Protein AF-A0A0W8CS05-F1 (afdb_monomer)

Solvent-accessible surface are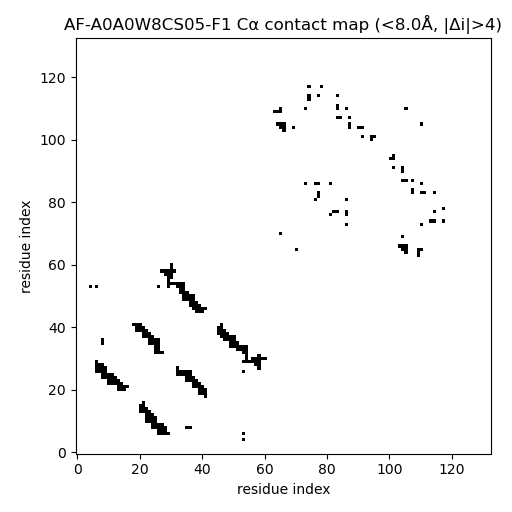a (backbone atoms only — not comparable to full-atom values): 8004 Å² total; per-residue (Å²): 132,85,78,77,77,81,62,50,68,42,84,73,55,68,54,72,55,101,77,35,48,34,39,35,22,37,40,63,48,23,42,91,30,72,20,31,43,33,42,34,43,45,98,94,43,80,46,81,44,72,77,48,68,72,45,91,46,66,36,81,71,74,80,78,69,62,44,77,89,50,38,66,60,50,49,54,39,45,74,72,65,42,48,47,66,52,45,52,54,53,51,48,65,74,32,66,92,33,66,80,53,56,77,55,56,65,52,60,65,49,42,49,54,48,47,54,51,51,56,47,50,78,75,40,77,86,78,76,81,70,80,84,135

Sequence (133 aa):
MDDRGGGLFRYRHNYTTSSQRISVYSCTSHANCPCLAKISHANGQYILQSTSVHSTEVATETRTGIDDVLQPEVDNLLEGGAGPEGCLVILRNRYADRPEMLDRLPSRGMLKSRKQFLTRQDRGTVFVLSQFV

Foldseek 3Di:
DDCPPPFDWAWDDWDDDPFWIKTKTDGQQAPPFPWIWIWIDGPNDTDIDIPDDGDPHGDPPDDPAADPVCVVVLLVCLVVVDQLVRSLVVQCVVCVVPVVSVVRGDDSVNSVVVSVVVVCVVVDDDPPPDDDD

Mean predicted aligned error: 13.84 Å

Organism: Phytophthora nicotianae (NCBI:txid4792)

pLDDT: mean 77.64, std 16.46, range [31.44, 94.81]

Secondary structure (DSSP, 8-state):
--------EEEEEEEE-SS-EEEEEEESSBTT---EEEEEEETTEEEEEE-SPPPSSBP-S---S--TTTHHHHHHHHHTT--HHHHHHHHHHHTTT-HHHHTTPPPHHHHHHHHHHHHHHHTS---------

Nearest PDB structures (foldseek):
  8rt1-assembly3_I  TM=3.285E-01  e=6.101E-01  Bluetongue virus 15
  3hbl-assembly1_C  TM=3.278E-01  e=6.101E-01  Staphylococcus aureus subsp. aureus Mu50
  3hb9-assembly1_D  TM=3.719E-01  e=1.407E+00  Staphylococcus aureus subsp. aureus Mu50
  5vyz-assembly1_C  TM=3.320E-01  e=1.586E+00  Lactococcus lactis
  3brh-assembly2_B  TM=1.602E-01  e=2.211E-01  Homo sapiens

Radius of gyration: 18.96 Å; Cα contacts (8 Å, |Δi|>4): 166; chains: 1; bounding box: 46×37×54 Å

Structure (mmCIF, N/CA/C/O backbone):
data_AF-A0A0W8CS05-F1
#
_entry.id   AF-A0A0W8CS05-F1
#
loop_
_atom_site.group_PDB
_atom_site.id
_atom_site.type_symbol
_atom_site.label_atom_id
_atom_site.label_alt_id
_atom_site.label_comp_id
_atom_site.label_asym_id
_atom_site.label_entity_id
_atom_site.label_seq_id
_atom_site.pdbx_PDB_ins_code
_atom_site.Cartn_x
_atom_site.Cartn_y
_atom_site.Cartn_z
_atom_site.occupancy
_atom_site.B_iso_or_equiv
_atom_site.auth_seq_id
_atom_site.auth_comp_id
_atom_site.auth_asym_id
_atom_site.auth_atom_id
_atom_site.pdbx_PDB_model_num
ATOM 1 N N . MET A 1 1 ? -14.437 13.193 -20.944 1.00 37.41 1 MET A N 1
ATOM 2 C CA . MET A 1 1 ? -13.880 11.995 -20.292 1.00 37.41 1 MET A CA 1
ATOM 3 C C . MET A 1 1 ? -13.812 12.331 -18.822 1.00 37.41 1 MET A C 1
ATOM 5 O O . MET A 1 1 ? -12.923 13.065 -18.418 1.00 37.41 1 MET A O 1
ATOM 9 N N . ASP A 1 2 ? -14.844 11.947 -18.082 1.00 31.44 2 ASP A N 1
ATOM 10 C CA . ASP A 1 2 ? -14.986 12.238 -16.660 1.00 31.44 2 ASP A CA 1
ATOM 11 C C . ASP A 1 2 ? -13.929 11.461 -15.877 1.00 31.44 2 ASP A C 1
ATOM 13 O O . ASP A 1 2 ? -14.106 10.285 -15.551 1.00 31.44 2 ASP A O 1
ATOM 17 N N . ASP A 1 3 ? -12.815 12.140 -15.617 1.00 40.78 3 ASP A N 1
ATOM 18 C CA . ASP A 1 3 ? -11.802 11.767 -14.642 1.00 40.78 3 ASP A CA 1
ATOM 19 C C . ASP A 1 3 ? -12.458 11.785 -13.253 1.00 40.78 3 ASP A C 1
ATOM 21 O O . ASP A 1 3 ? -12.407 12.753 -12.495 1.00 40.78 3 ASP A O 1
ATOM 25 N N . ARG A 1 4 ? -13.185 10.712 -12.926 1.00 46.78 4 ARG A N 1
ATOM 26 C CA . ARG A 1 4 ? -13.538 10.387 -11.543 1.00 46.78 4 ARG A CA 1
ATOM 27 C C . ARG A 1 4 ? -12.252 9.930 -10.867 1.00 46.78 4 ARG A C 1
ATOM 29 O O . ARG A 1 4 ? -12.060 8.734 -10.669 1.00 46.78 4 ARG A O 1
ATOM 36 N N . GLY A 1 5 ? -11.370 10.893 -10.597 1.00 48.59 5 GLY A N 1
ATOM 37 C CA . GLY A 1 5 ? -10.051 10.714 -10.011 1.00 48.59 5 GLY A CA 1
ATOM 38 C C . GLY A 1 5 ? -10.125 9.855 -8.756 1.00 48.59 5 GLY A C 1
ATOM 39 O O . GLY A 1 5 ? -10.457 10.328 -7.670 1.00 48.59 5 GLY A O 1
ATOM 40 N N . GLY A 1 6 ? -9.845 8.565 -8.923 1.00 57.72 6 GLY A N 1
ATOM 41 C CA . GLY A 1 6 ? -9.677 7.626 -7.830 1.00 57.72 6 GLY A CA 1
ATOM 42 C C . GLY A 1 6 ? -8.344 7.915 -7.160 1.00 57.72 6 GLY A C 1
ATOM 43 O O . GLY A 1 6 ? -7.306 7.446 -7.610 1.00 57.72 6 GLY A O 1
ATOM 44 N N . GLY A 1 7 ? -8.356 8.726 -6.105 1.00 63.69 7 GLY A N 1
ATOM 45 C CA . GLY A 1 7 ? -7.175 8.947 -5.282 1.00 63.69 7 GLY A CA 1
ATOM 46 C C . GLY A 1 7 ? -6.923 7.775 -4.334 1.00 63.69 7 GLY A C 1
ATOM 47 O O . GLY A 1 7 ? -7.848 7.247 -3.719 1.00 63.69 7 GLY A O 1
ATOM 48 N N . LEU A 1 8 ? -5.657 7.405 -4.148 1.00 73.31 8 LEU A N 1
ATOM 49 C CA . LEU A 1 8 ? -5.236 6.604 -3.004 1.00 73.31 8 LEU A CA 1
ATOM 50 C C . LEU A 1 8 ? -5.324 7.472 -1.747 1.00 73.31 8 LEU A C 1
ATOM 52 O O . LEU A 1 8 ? -4.924 8.642 -1.748 1.00 73.31 8 LEU A O 1
ATOM 56 N N . PHE A 1 9 ? -5.862 6.893 -0.679 1.00 78.12 9 PHE A N 1
ATOM 57 C CA . PHE A 1 9 ? -6.094 7.568 0.590 1.00 78.12 9 PHE A CA 1
ATOM 58 C C . PHE A 1 9 ? -5.280 6.906 1.699 1.00 78.12 9 PHE A C 1
ATOM 60 O O . PHE A 1 9 ? -5.323 5.691 1.883 1.00 78.12 9 PHE A O 1
ATOM 67 N N . ARG A 1 10 ? -4.566 7.721 2.477 1.00 81.31 10 ARG A N 1
ATOM 68 C CA . ARG A 1 10 ? -3.816 7.296 3.661 1.00 81.31 10 ARG A CA 1
ATOM 69 C C . ARG A 1 10 ? -4.551 7.717 4.921 1.00 81.31 10 ARG A C 1
ATOM 71 O O . ARG A 1 10 ? -5.006 8.854 5.025 1.00 81.31 10 ARG A O 1
ATOM 78 N N . TYR A 1 11 ? -4.633 6.814 5.891 1.00 81.06 11 TYR A N 1
ATOM 79 C CA . TYR A 1 11 ? -5.196 7.119 7.203 1.00 81.06 11 TYR A CA 1
ATOM 80 C C . TYR A 1 11 ? -4.439 8.277 7.872 1.00 81.06 11 TYR A C 1
ATOM 82 O O . TYR A 1 11 ? -3.208 8.272 7.914 1.00 81.06 11 TYR A O 1
ATOM 90 N N . ARG A 1 12 ? -5.179 9.256 8.405 1.00 83.44 12 ARG A N 1
ATOM 91 C CA . ARG A 1 12 ? -4.626 10.348 9.220 1.00 83.44 12 ARG A CA 1
ATOM 92 C C . ARG A 1 12 ? -4.905 10.136 10.697 1.00 83.44 12 ARG A C 1
ATOM 94 O O . ARG A 1 12 ? -3.984 9.994 11.490 1.00 83.44 12 ARG A O 1
ATOM 101 N N . HIS A 1 13 ? -6.177 10.174 11.063 1.00 79.69 13 HIS A N 1
ATOM 102 C CA . HIS A 1 13 ? -6.631 10.065 12.442 1.00 79.69 13 HIS A CA 1
ATOM 103 C C . HIS A 1 13 ? -8.106 9.675 12.466 1.00 79.69 13 HIS A C 1
ATOM 105 O O . HIS A 1 13 ? -8.807 9.770 11.458 1.00 79.69 13 HIS A O 1
ATOM 111 N N . ASN A 1 14 ? -8.592 9.278 13.634 1.00 87.31 14 ASN A N 1
ATOM 112 C CA . ASN A 1 14 ? -10.013 9.127 13.890 1.00 87.31 14 ASN A CA 1
ATOM 113 C C . ASN A 1 14 ? -10.405 9.956 15.113 1.00 87.31 14 ASN A C 1
ATOM 115 O O . ASN A 1 14 ? -9.574 10.208 15.984 1.00 87.31 14 ASN A O 1
ATOM 119 N N . TYR A 1 15 ? -11.655 10.394 15.154 1.00 81.19 15 TYR A N 1
ATOM 120 C CA . TYR A 1 15 ? -12.235 11.073 16.302 1.00 81.19 15 TYR A CA 1
ATOM 121 C C . TYR A 1 15 ? -13.678 10.619 16.492 1.00 81.19 15 TYR A C 1
ATOM 123 O O . TYR A 1 15 ? -14.336 10.151 15.559 1.00 81.19 15 TYR A O 1
ATOM 131 N N . THR A 1 16 ? -14.168 10.756 17.718 1.00 82.25 16 THR A N 1
ATOM 132 C CA . THR A 1 16 ? -15.521 10.352 18.093 1.00 82.25 16 THR A CA 1
ATOM 133 C C . THR A 1 16 ? -16.327 11.599 18.409 1.00 82.25 16 THR A C 1
ATOM 135 O O . THR A 1 16 ? -15.900 12.441 19.195 1.00 82.25 16 THR A O 1
ATOM 138 N N . THR A 1 17 ? -17.485 11.734 17.779 1.00 76.62 17 THR A N 1
ATOM 139 C CA . THR A 1 17 ? -18.510 12.698 18.179 1.00 76.62 17 THR A CA 1
ATOM 140 C C . THR A 1 17 ? -19.529 11.996 19.070 1.00 76.62 17 THR A C 1
ATOM 142 O O . THR A 1 17 ? -19.542 10.770 19.162 1.00 76.62 17 THR A O 1
ATOM 145 N N . SER A 1 18 ? -20.424 12.754 19.704 1.00 74.69 18 SER A N 1
ATOM 146 C CA . SER A 1 18 ? -21.462 12.221 20.600 1.00 74.69 18 SER A CA 1
ATOM 147 C C . SER A 1 18 ? -22.333 11.117 19.980 1.00 74.69 18 SER A C 1
ATOM 149 O O . SER A 1 18 ? -22.993 10.390 20.711 1.00 74.69 18 SER A O 1
ATOM 151 N N . SER A 1 19 ? -22.351 10.994 18.648 1.00 72.12 19 SER A N 1
ATOM 152 C CA . SER A 1 19 ? -23.181 10.039 17.912 1.00 72.12 19 SER A CA 1
ATOM 153 C C . SER A 1 19 ? -22.415 9.092 16.985 1.00 72.12 19 SER A C 1
ATOM 155 O O . SER A 1 19 ? -23.005 8.108 16.543 1.00 72.12 19 SER A O 1
ATOM 157 N N . GLN A 1 20 ? -21.146 9.359 16.641 1.00 82.38 20 GLN A N 1
ATOM 158 C CA . GLN A 1 20 ? -20.464 8.629 15.561 1.00 82.38 20 GLN A CA 1
ATOM 159 C C . GLN A 1 20 ? -18.951 8.554 15.768 1.00 82.38 20 GLN A C 1
ATOM 161 O O . GLN A 1 20 ? -18.316 9.518 16.196 1.00 82.38 20 GLN A O 1
ATOM 166 N N . ARG A 1 21 ? -18.346 7.435 15.359 1.00 82.81 21 ARG A N 1
ATOM 167 C CA . ARG A 1 21 ? -16.891 7.336 15.174 1.00 82.81 21 ARG A CA 1
ATOM 168 C C . ARG A 1 21 ? -16.550 7.693 13.732 1.00 82.81 21 ARG A C 1
ATOM 170 O O . ARG A 1 21 ? -17.145 7.136 12.812 1.00 82.81 21 ARG A O 1
ATOM 177 N N . ILE A 1 22 ? -15.592 8.597 13.541 1.00 86.06 22 ILE A N 1
ATOM 178 C CA . ILE A 1 22 ? -15.202 9.124 12.231 1.00 86.06 22 ILE A CA 1
ATOM 179 C C . ILE A 1 22 ? -13.717 8.861 12.000 1.00 86.06 22 ILE A C 1
ATOM 181 O O . ILE A 1 22 ? -12.877 9.341 12.754 1.00 86.06 22 ILE A O 1
ATOM 185 N N . SER A 1 23 ? -13.391 8.135 10.933 1.00 87.44 23 SER A N 1
ATOM 186 C CA . SER A 1 23 ? -12.023 7.930 10.450 1.00 87.44 23 SER A CA 1
ATOM 187 C C . SER A 1 23 ? -11.748 8.854 9.267 1.00 87.44 23 SER A C 1
ATOM 189 O O . SER A 1 23 ? -12.513 8.873 8.303 1.00 87.44 23 SER A O 1
ATOM 191 N N . VAL A 1 24 ? -10.654 9.612 9.328 1.00 85.69 24 VAL A N 1
ATOM 192 C CA . VAL A 1 24 ? -10.248 10.579 8.301 1.00 85.69 24 VAL A CA 1
ATOM 193 C C . VAL A 1 24 ? -9.029 10.061 7.549 1.00 85.69 24 VAL A C 1
ATOM 195 O O . VAL A 1 24 ? -8.037 9.640 8.150 1.00 85.69 24 VAL A O 1
ATOM 198 N N . TYR A 1 25 ? -9.084 10.162 6.227 1.00 85.50 25 TYR A N 1
ATOM 199 C CA . TYR A 1 25 ? -8.031 9.764 5.310 1.00 85.50 25 TYR A CA 1
ATOM 200 C C . TYR A 1 25 ? -7.690 10.925 4.374 1.00 85.50 25 TYR A C 1
ATOM 202 O O . TYR A 1 25 ? -8.584 11.613 3.881 1.00 85.50 25 TYR A O 1
ATOM 210 N N . SER A 1 26 ? -6.404 11.151 4.114 1.00 83.19 26 SER A N 1
ATOM 211 C CA . SER A 1 26 ? -5.929 12.169 3.171 1.00 83.19 26 SER A CA 1
ATOM 212 C C . SER A 1 26 ? -5.466 11.546 1.866 1.00 83.19 26 SER A C 1
ATOM 214 O O . SER A 1 26 ? -4.837 10.488 1.883 1.00 83.19 26 SER A O 1
ATOM 216 N N . CYS A 1 27 ? -5.742 12.216 0.750 1.00 81.25 27 CYS A N 1
ATOM 217 C CA . CYS A 1 27 ? -5.236 11.798 -0.550 1.00 81.25 27 CYS A CA 1
ATOM 218 C C . CYS A 1 27 ? -3.698 11.813 -0.578 1.00 81.25 27 CYS A C 1
ATOM 220 O O . CYS A 1 27 ? -3.076 12.756 -0.093 1.00 81.25 27 CYS A O 1
ATOM 222 N N . THR A 1 28 ? -3.101 10.774 -1.159 1.00 73.88 28 THR A N 1
ATOM 223 C CA . THR A 1 28 ? -1.651 10.664 -1.395 1.00 73.88 28 THR A CA 1
ATOM 224 C C . THR A 1 28 ? -1.285 10.623 -2.874 1.00 73.88 28 THR A C 1
ATOM 226 O O . THR A 1 28 ? -0.108 10.667 -3.203 1.00 73.88 28 THR A O 1
ATOM 229 N N . SER A 1 29 ? -2.270 10.518 -3.769 1.00 71.25 29 SER A N 1
ATOM 230 C CA . SER A 1 29 ? -2.035 10.500 -5.220 1.00 71.25 29 SER A CA 1
ATOM 231 C C . SER A 1 29 ? -1.721 11.877 -5.799 1.00 71.25 29 SER A C 1
ATOM 233 O O . SER A 1 29 ? -1.071 11.963 -6.834 1.00 71.25 29 SER A O 1
ATOM 235 N N . HIS A 1 30 ? -2.166 12.952 -5.147 1.00 79.00 30 HIS A N 1
ATOM 236 C CA . HIS A 1 30 ? -2.046 14.311 -5.668 1.00 79.00 30 HIS A CA 1
ATOM 237 C C . HIS A 1 30 ? -1.229 15.197 -4.719 1.00 79.00 30 HIS A C 1
ATOM 239 O O . HIS A 1 30 ? -1.375 15.113 -3.495 1.00 79.00 30 HIS A O 1
ATOM 245 N N . ALA A 1 31 ? -0.367 16.043 -5.279 1.00 69.31 31 ALA A N 1
ATOM 246 C CA . ALA A 1 31 ? 0.471 16.978 -4.543 1.00 69.31 31 ALA A CA 1
ATOM 247 C C . ALA A 1 31 ? -0.406 18.051 -3.885 1.00 69.31 31 ALA A C 1
ATOM 249 O O . ALA A 1 31 ? -1.344 18.564 -4.500 1.00 69.31 31 ALA A O 1
ATOM 250 N N . ASN A 1 32 ? -0.125 18.357 -2.611 1.00 72.75 32 ASN A N 1
ATOM 251 C CA . ASN A 1 32 ? -0.874 19.332 -1.808 1.00 72.75 32 ASN A CA 1
ATOM 252 C C . ASN A 1 32 ? -2.402 19.173 -1.913 1.00 72.75 32 ASN A C 1
ATOM 254 O O . ASN A 1 32 ? -3.152 20.149 -1.936 1.00 72.75 32 ASN A O 1
ATOM 258 N N . CYS A 1 33 ? -2.876 17.927 -2.001 1.00 77.12 33 CYS A N 1
ATOM 259 C CA . CYS A 1 33 ? -4.276 17.661 -2.276 1.00 77.12 33 CYS A CA 1
ATOM 260 C C . CYS A 1 33 ? -5.167 18.023 -1.082 1.00 77.12 33 CYS A C 1
ATOM 262 O O . CYS A 1 33 ? -4.995 17.450 -0.002 1.00 77.12 33 CYS A O 1
ATOM 264 N N . PRO A 1 34 ? -6.183 18.887 -1.266 1.00 79.31 34 PRO A N 1
ATOM 265 C CA . PRO A 1 34 ? -7.113 19.208 -0.193 1.00 79.31 34 PRO A CA 1
ATOM 266 C C . PRO A 1 34 ? -8.128 18.083 0.056 1.00 79.31 34 PRO A C 1
ATOM 268 O O . PRO A 1 34 ? -8.876 18.169 1.029 1.00 79.31 34 PRO A O 1
ATOM 271 N N . CYS A 1 35 ? -8.187 17.056 -0.806 1.00 81.31 35 CYS A N 1
ATOM 272 C CA . CYS A 1 35 ? -9.173 15.980 -0.737 1.00 81.31 35 CYS A CA 1
ATOM 273 C C . CYS A 1 35 ? -8.980 15.088 0.494 1.00 81.31 35 CYS A C 1
ATOM 275 O O . CYS A 1 35 ? -7.957 14.411 0.658 1.00 81.31 35 CYS A O 1
ATOM 277 N N . LEU A 1 36 ? -10.016 15.056 1.334 1.00 83.06 36 LEU A N 1
ATOM 278 C CA . LEU A 1 36 ? -10.125 14.170 2.487 1.00 83.06 36 LEU A CA 1
ATOM 279 C C . LEU A 1 36 ? -11.324 13.241 2.320 1.00 83.06 36 LEU A C 1
ATOM 281 O O . LEU A 1 36 ? -12.442 13.718 2.097 1.00 83.06 36 LEU A O 1
ATOM 285 N N . ALA A 1 37 ? -11.100 11.945 2.510 1.00 85.44 37 ALA A N 1
ATOM 286 C CA . ALA A 1 37 ? -12.158 10.959 2.662 1.00 85.44 37 ALA A CA 1
ATOM 287 C C . ALA A 1 37 ? -12.444 10.748 4.151 1.00 85.44 37 ALA A C 1
ATOM 289 O O . ALA A 1 37 ? -11.531 10.577 4.961 1.00 85.44 37 ALA A O 1
ATOM 290 N N . LYS A 1 38 ? -13.718 10.764 4.523 1.00 87.44 38 LYS A N 1
ATOM 291 C CA . LYS A 1 38 ? -14.193 10.510 5.880 1.00 87.44 38 LYS A CA 1
ATOM 292 C C . LYS A 1 38 ? -15.103 9.298 5.850 1.00 87.44 38 LYS A C 1
ATOM 294 O O . LYS A 1 38 ? -16.039 9.259 5.061 1.00 87.44 38 LYS A O 1
ATOM 299 N N . ILE A 1 39 ? -14.825 8.328 6.708 1.00 88.19 39 ILE A N 1
ATOM 300 C CA . ILE A 1 39 ? -15.695 7.179 6.938 1.00 88.19 39 ILE A CA 1
ATOM 301 C C . ILE A 1 39 ? -16.298 7.362 8.322 1.00 88.19 39 ILE A C 1
ATOM 303 O O . ILE A 1 39 ? -15.569 7.303 9.314 1.00 88.19 39 ILE A O 1
ATOM 307 N N . SER A 1 40 ? -17.604 7.607 8.399 1.00 87.25 40 SER A N 1
ATOM 308 C CA . SER A 1 40 ? -18.328 7.611 9.668 1.00 87.25 40 SER A CA 1
ATOM 309 C C . SER A 1 40 ? -19.089 6.305 9.856 1.00 87.25 40 SER A C 1
ATOM 311 O O . SER A 1 40 ? -19.584 5.711 8.899 1.00 87.25 40 SER A O 1
ATOM 313 N N . HIS A 1 41 ? -19.155 5.847 11.103 1.00 83.88 41 HIS A N 1
ATOM 314 C CA . HIS A 1 41 ? -19.982 4.717 11.499 1.00 83.88 41 HIS A CA 1
ATOM 315 C C . HIS A 1 41 ? -21.078 5.203 12.444 1.00 83.88 41 HIS A C 1
ATOM 317 O O . HIS A 1 41 ? -20.785 5.685 13.544 1.00 83.88 41 HIS A O 1
ATOM 323 N N . ALA A 1 42 ? -22.328 5.082 12.002 1.00 78.75 42 ALA A N 1
ATOM 324 C CA . ALA A 1 42 ? -23.514 5.465 12.756 1.00 78.75 42 ALA A CA 1
ATOM 325 C C . ALA A 1 42 ? -24.653 4.491 12.444 1.00 78.75 42 ALA A C 1
ATOM 327 O O . ALA A 1 42 ? -24.846 4.115 11.291 1.00 78.75 42 ALA A O 1
ATOM 328 N N . ASN A 1 43 ? -25.408 4.078 13.465 1.00 78.06 43 ASN A N 1
ATOM 329 C CA . ASN A 1 43 ? -26.588 3.213 13.318 1.00 78.06 43 ASN A CA 1
ATOM 330 C C . ASN A 1 43 ? -26.333 1.909 12.526 1.00 78.06 43 ASN A C 1
ATOM 332 O O . ASN A 1 43 ? -27.195 1.452 11.781 1.00 78.06 43 ASN A O 1
ATOM 336 N N . GLY A 1 44 ? -25.137 1.320 12.661 1.00 78.88 44 GLY A N 1
ATOM 337 C CA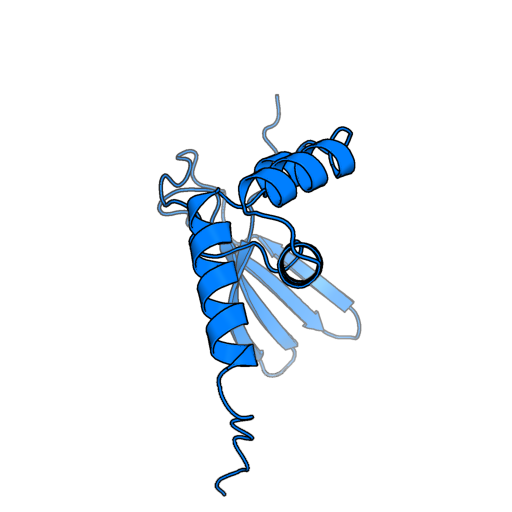 . GLY A 1 44 ? -24.751 0.092 11.952 1.00 78.88 44 GLY A CA 1
ATOM 338 C C . GLY A 1 44 ? -24.442 0.278 10.461 1.00 78.88 44 GLY A C 1
ATOM 339 O O . GLY A 1 44 ? -24.299 -0.708 9.744 1.00 78.88 44 GLY A O 1
ATOM 340 N N . GLN A 1 45 ? -24.344 1.521 9.983 1.00 81.25 45 GLN A N 1
ATOM 341 C CA . GLN A 1 45 ? -24.010 1.849 8.601 1.00 81.25 45 GLN A CA 1
ATOM 342 C C . GLN A 1 45 ? -22.681 2.603 8.520 1.00 81.25 45 GLN A C 1
ATOM 344 O O . GLN A 1 45 ? -22.350 3.418 9.387 1.00 81.25 45 GLN A O 1
ATOM 349 N N . TYR A 1 46 ? -21.931 2.337 7.448 1.00 84.19 46 TYR A N 1
ATOM 350 C CA . TYR A 1 46 ? -20.729 3.082 7.088 1.00 84.19 46 TYR A CA 1
ATOM 351 C C . TYR A 1 46 ? -21.069 4.108 6.010 1.00 84.19 46 TYR A C 1
ATOM 353 O O . TYR A 1 46 ? -21.550 3.746 4.938 1.00 84.19 46 TYR A O 1
ATOM 361 N N . ILE A 1 47 ? -20.800 5.382 6.286 1.00 84.31 47 ILE A N 1
ATOM 362 C CA . ILE A 1 47 ? -21.018 6.481 5.345 1.00 84.31 47 ILE A CA 1
ATOM 363 C C . ILE A 1 47 ? -19.654 7.011 4.910 1.00 84.31 47 ILE A C 1
ATOM 365 O O . ILE A 1 47 ? -18.843 7.415 5.744 1.00 84.31 47 ILE A O 1
ATOM 369 N N . LEU A 1 48 ? -19.405 7.015 3.598 1.00 83.88 48 LEU A N 1
ATOM 370 C CA . LEU A 1 48 ? -18.211 7.602 2.992 1.00 83.88 48 LEU A CA 1
ATOM 371 C C . LEU A 1 48 ? -18.524 9.020 2.499 1.00 83.88 48 LEU A C 1
ATOM 373 O O . LEU A 1 48 ? -19.450 9.217 1.716 1.00 83.88 48 LEU A O 1
ATOM 377 N N . GLN A 1 49 ? -17.730 10.000 2.925 1.00 83.88 49 GLN A N 1
ATOM 378 C CA . GLN A 1 49 ? -17.847 11.397 2.508 1.00 83.88 49 GLN A CA 1
ATOM 379 C C . GLN A 1 49 ? -16.502 11.923 1.999 1.00 83.88 49 GLN A C 1
ATOM 381 O O . GLN A 1 49 ? -15.504 11.882 2.717 1.00 83.88 49 GLN A O 1
ATOM 386 N N . SER A 1 50 ? -16.474 12.461 0.781 1.00 79.12 50 SER A N 1
ATOM 387 C CA . SER A 1 50 ? -15.338 13.223 0.250 1.00 79.12 50 SER A CA 1
ATOM 388 C C . SER A 1 50 ? -15.546 14.711 0.524 1.00 79.12 50 SER A C 1
ATOM 390 O O . SER A 1 50 ? -16.580 15.271 0.168 1.00 79.12 50 SER A O 1
ATOM 392 N N . THR A 1 51 ? -14.573 15.361 1.158 1.00 77.50 51 THR A N 1
ATOM 393 C CA . THR A 1 51 ? -14.736 16.735 1.675 1.00 77.50 51 THR A CA 1
ATOM 394 C C . THR A 1 51 ? -14.435 17.816 0.625 1.00 77.50 51 THR A C 1
ATOM 396 O O . THR A 1 51 ? -14.771 18.978 0.826 1.00 77.50 51 THR A O 1
ATOM 399 N N . SER A 1 52 ? -13.782 17.457 -0.482 1.00 74.75 52 SER A N 1
ATOM 400 C CA . SER A 1 52 ? -13.232 18.400 -1.466 1.00 74.75 52 SER A CA 1
ATOM 401 C C . SER A 1 52 ? -12.810 17.668 -2.743 1.00 74.75 52 S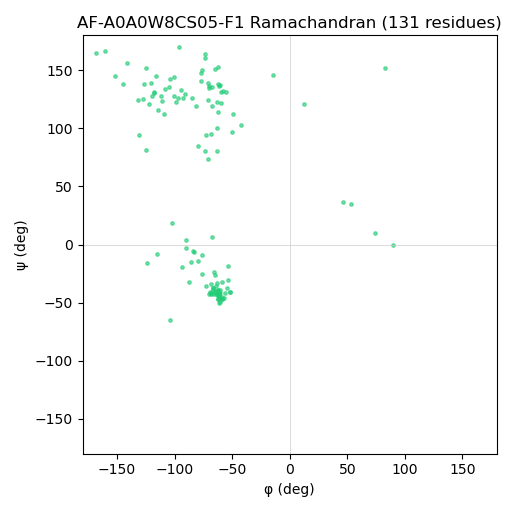ER A C 1
ATOM 403 O O . SER A 1 52 ? -12.680 16.442 -2.754 1.00 74.75 52 SER A O 1
ATOM 405 N N . VAL A 1 53 ? -12.599 18.427 -3.820 1.00 77.62 53 VAL A N 1
ATOM 406 C CA . VAL A 1 53 ? -12.114 17.913 -5.109 1.00 77.62 53 VAL A CA 1
ATOM 407 C C . VAL A 1 53 ? -10.608 17.640 -5.028 1.00 77.62 53 VAL A C 1
ATOM 409 O O . VAL A 1 53 ? -9.884 18.307 -4.283 1.00 77.62 53 VAL A O 1
ATOM 412 N N . HIS A 1 54 ? -10.135 16.631 -5.761 1.00 76.31 54 HIS A N 1
ATOM 413 C CA . HIS A 1 54 ? -8.707 16.353 -5.885 1.00 76.31 54 HIS A CA 1
ATOM 414 C C . HIS A 1 54 ? -7.954 17.516 -6.553 1.00 76.31 54 HIS A C 1
ATOM 416 O O . HIS A 1 54 ? -8.527 18.283 -7.323 1.00 76.31 54 HIS A O 1
ATOM 422 N N . SER A 1 55 ? -6.662 17.644 -6.237 1.00 70.81 55 SER A N 1
ATOM 423 C CA . SER A 1 55 ? -5.773 18.526 -7.001 1.00 70.81 55 SER A CA 1
ATOM 424 C C . SER A 1 55 ? -5.438 17.825 -8.315 1.00 70.81 55 SER A C 1
ATOM 426 O O . SER A 1 55 ? -5.394 16.600 -8.346 1.00 70.81 55 SER A O 1
ATOM 428 N N . THR A 1 56 ? -5.196 18.575 -9.385 1.00 70.62 56 THR A N 1
ATOM 429 C CA . THR A 1 56 ? -4.795 18.008 -10.684 1.00 70.62 56 THR A CA 1
ATOM 430 C C . THR A 1 56 ? -3.309 17.653 -10.736 1.00 70.62 56 THR A C 1
ATOM 432 O O . THR A 1 56 ? -2.870 16.958 -11.646 1.00 70.62 56 THR A O 1
ATOM 435 N N . GLU A 1 57 ? -2.517 18.137 -9.778 1.00 70.69 57 GLU A N 1
ATOM 436 C CA . GLU A 1 57 ? -1.087 17.851 -9.703 1.00 70.69 57 GLU A CA 1
ATOM 437 C C . GLU A 1 57 ? -0.856 16.492 -9.048 1.00 70.69 57 GLU A C 1
ATOM 439 O O . GLU A 1 57 ? -1.222 16.282 -7.894 1.00 70.69 57 GLU A O 1
ATOM 444 N N . VAL A 1 58 ? -0.229 15.562 -9.766 1.00 68.06 58 VAL A N 1
ATOM 445 C CA . VAL A 1 58 ? 0.160 14.256 -9.220 1.00 68.06 58 VAL A CA 1
ATOM 446 C C . VAL A 1 58 ? 1.298 14.448 -8.218 1.00 68.06 58 VAL A C 1
ATOM 448 O O . VAL A 1 58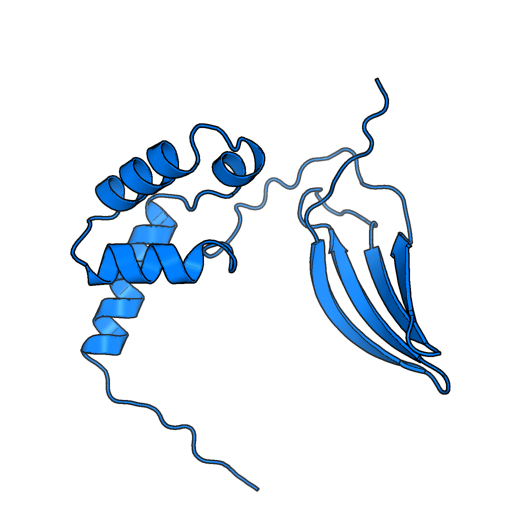 ? 2.248 15.187 -8.478 1.00 68.06 58 VAL A O 1
ATOM 451 N N . ALA A 1 59 ? 1.207 13.793 -7.059 1.00 65.06 59 ALA A N 1
ATOM 452 C CA . ALA A 1 59 ? 2.270 13.842 -6.065 1.00 65.06 59 ALA A CA 1
ATOM 453 C C . ALA A 1 59 ? 3.549 13.219 -6.646 1.00 65.06 59 ALA A C 1
ATOM 455 O O . ALA A 1 59 ? 3.559 12.058 -7.049 1.00 65.06 59 ALA A O 1
ATOM 456 N N . THR A 1 60 ? 4.638 13.986 -6.669 1.00 56.91 60 THR A N 1
ATOM 457 C CA . THR A 1 60 ? 5.975 13.508 -7.061 1.00 56.91 60 THR A CA 1
ATOM 458 C C . THR A 1 60 ? 6.715 12.820 -5.915 1.00 56.91 60 THR A C 1
ATOM 460 O O . THR A 1 60 ? 7.795 12.263 -6.123 1.00 56.91 60 THR A O 1
ATOM 463 N N . GLU A 1 61 ? 6.154 12.841 -4.702 1.00 56.31 61 GLU A N 1
ATOM 464 C CA . GLU A 1 61 ? 6.719 12.127 -3.564 1.00 56.31 61 GLU A CA 1
ATOM 465 C C . GLU A 1 61 ? 6.721 10.625 -3.855 1.00 56.31 61 GLU A C 1
ATOM 467 O O . GLU A 1 61 ? 5.683 9.975 -3.988 1.00 56.31 61 GLU A O 1
ATOM 472 N N . THR A 1 62 ? 7.924 10.060 -3.964 1.00 55.19 62 THR A N 1
ATOM 473 C CA . THR A 1 62 ? 8.097 8.618 -4.112 1.00 55.19 62 THR A CA 1
ATOM 474 C C . THR A 1 62 ? 7.491 7.936 -2.894 1.00 55.19 62 THR A C 1
ATOM 476 O O . THR A 1 62 ? 7.870 8.217 -1.756 1.00 55.19 62 THR A O 1
ATOM 479 N N . ARG A 1 63 ? 6.523 7.042 -3.127 1.00 61.94 63 ARG A N 1
ATOM 480 C CA . ARG A 1 63 ? 5.904 6.233 -2.073 1.00 61.94 63 ARG A CA 1
ATOM 481 C C . ARG A 1 63 ? 7.006 5.585 -1.234 1.00 61.94 63 ARG A C 1
ATOM 483 O O . ARG A 1 63 ? 7.764 4.747 -1.722 1.00 61.94 63 ARG A O 1
ATOM 490 N N . THR A 1 64 ? 7.119 6.003 0.023 1.00 67.00 64 THR A N 1
ATOM 491 C CA . THR A 1 64 ? 8.076 5.423 0.962 1.00 67.00 64 THR A CA 1
ATOM 492 C C . THR A 1 64 ? 7.455 4.181 1.593 1.00 67.00 64 THR A C 1
ATOM 494 O O . THR A 1 64 ? 6.358 4.235 2.141 1.00 67.00 64 THR A O 1
ATOM 497 N N . GLY A 1 65 ? 8.160 3.051 1.514 1.00 76.69 65 GLY A N 1
ATOM 498 C CA . GLY A 1 65 ? 7.687 1.781 2.075 1.00 76.69 65 GLY A CA 1
ATOM 499 C C . GLY A 1 65 ? 6.725 1.003 1.170 1.00 76.69 65 GLY A C 1
ATOM 500 O O . GLY A 1 65 ? 6.060 1.552 0.294 1.00 76.69 65 GLY A O 1
ATOM 501 N N . ILE A 1 66 ? 6.740 -0.317 1.332 1.00 85.94 66 ILE A N 1
ATOM 502 C CA . ILE A 1 66 ? 5.954 -1.252 0.521 1.00 85.94 66 ILE A CA 1
ATOM 503 C C . ILE A 1 66 ? 4.481 -1.095 0.894 1.00 85.94 66 ILE A C 1
ATOM 505 O O . ILE A 1 66 ? 4.170 -0.920 2.065 1.00 85.94 66 ILE A O 1
ATOM 509 N N . ASP A 1 67 ? 3.590 -1.121 -0.099 1.00 83.88 67 ASP A N 1
ATOM 510 C CA . ASP A 1 67 ? 2.146 -1.073 0.142 1.00 83.88 67 ASP A CA 1
ATOM 511 C C . ASP A 1 67 ? 1.720 -2.200 1.093 1.00 83.88 67 ASP A C 1
ATOM 513 O O . ASP A 1 67 ? 2.070 -3.355 0.845 1.00 83.88 67 ASP A O 1
ATOM 517 N N . ASP A 1 68 ? 0.943 -1.886 2.132 1.00 81.00 68 ASP A N 1
ATOM 518 C CA . ASP A 1 68 ? 0.479 -2.856 3.134 1.00 81.00 68 ASP A CA 1
ATOM 519 C C . ASP A 1 68 ? -0.228 -4.065 2.499 1.00 81.00 68 ASP A C 1
ATOM 521 O O . ASP A 1 68 ? -0.131 -5.177 3.013 1.00 81.00 68 ASP A O 1
ATOM 525 N N . VAL A 1 69 ? -0.897 -3.878 1.353 1.00 85.06 69 VAL A N 1
ATOM 526 C CA . VAL A 1 69 ? -1.553 -4.974 0.618 1.00 85.06 69 VAL A CA 1
ATOM 527 C C . VAL A 1 69 ? -0.537 -5.951 0.019 1.00 85.06 69 VAL A C 1
ATOM 529 O O . VAL A 1 69 ? -0.802 -7.147 -0.054 1.00 85.06 69 VAL A O 1
ATOM 532 N N . LEU A 1 70 ? 0.627 -5.455 -0.403 1.00 88.69 70 LEU A N 1
ATOM 533 C CA . LEU A 1 70 ? 1.692 -6.252 -1.018 1.00 88.69 70 LEU A CA 1
ATOM 534 C C . LEU A 1 70 ? 2.730 -6.738 -0.003 1.00 88.69 70 LEU A C 1
ATOM 536 O O . LEU A 1 70 ? 3.476 -7.671 -0.293 1.00 88.69 70 LEU A O 1
ATOM 540 N N . GLN A 1 71 ? 2.806 -6.115 1.173 1.00 90.12 71 GLN A N 1
ATOM 541 C CA . GLN A 1 71 ? 3.855 -6.386 2.151 1.00 90.12 71 GLN A CA 1
ATOM 542 C C . GLN A 1 71 ? 3.910 -7.858 2.607 1.00 90.12 71 GLN A C 1
ATOM 544 O O . GLN A 1 71 ? 5.005 -8.416 2.548 1.00 90.12 71 GLN A O 1
ATOM 549 N N . PRO A 1 72 ? 2.799 -8.534 2.974 1.00 90.69 72 PRO A N 1
ATOM 550 C CA . PRO A 1 72 ? 2.850 -9.940 3.393 1.00 90.69 72 PRO A CA 1
ATOM 551 C C . PRO A 1 72 ? 3.392 -10.864 2.299 1.00 90.69 72 PRO A C 1
ATOM 553 O O . PRO A 1 72 ? 4.156 -11.789 2.552 1.00 90.69 72 PRO A O 1
ATOM 556 N N . GLU A 1 73 ? 3.005 -10.603 1.055 1.00 93.50 73 GLU A N 1
ATOM 557 C CA . GLU A 1 73 ? 3.457 -11.378 -0.091 1.00 93.50 73 GLU A CA 1
ATOM 558 C C . GLU A 1 73 ? 4.938 -11.138 -0.390 1.00 93.50 73 GLU A C 1
ATOM 560 O O . GLU A 1 73 ? 5.679 -12.086 -0.645 1.00 93.50 73 GLU A O 1
ATOM 565 N N . VAL A 1 74 ? 5.378 -9.881 -0.331 1.00 93.88 74 VAL A N 1
ATOM 566 C CA . VAL A 1 74 ? 6.790 -9.525 -0.471 1.00 93.88 74 VAL A CA 1
ATOM 567 C C . VAL A 1 74 ? 7.636 -10.204 0.601 1.00 93.88 74 VAL A C 1
ATOM 569 O O . VAL A 1 74 ? 8.692 -10.740 0.272 1.00 93.88 74 VAL A O 1
ATOM 572 N N . ASP A 1 75 ? 7.185 -10.191 1.854 1.00 93.75 75 ASP A N 1
ATOM 573 C CA . ASP A 1 75 ? 7.904 -10.817 2.962 1.00 93.75 75 ASP A CA 1
ATOM 574 C C . ASP A 1 75 ? 8.065 -12.319 2.711 1.00 93.75 75 ASP A C 1
ATOM 576 O O . ASP A 1 75 ? 9.195 -12.803 2.684 1.00 93.75 75 ASP A O 1
ATOM 580 N N . ASN A 1 76 ? 6.979 -13.014 2.356 1.00 93.62 76 ASN A N 1
ATOM 581 C CA . ASN A 1 76 ? 7.016 -14.438 2.008 1.00 93.62 76 ASN A CA 1
ATOM 582 C C . ASN A 1 76 ? 7.993 -14.746 0.859 1.00 93.62 76 ASN A C 1
ATOM 584 O O . ASN A 1 76 ? 8.717 -15.740 0.898 1.00 93.62 76 ASN A O 1
ATOM 588 N N . LEU A 1 77 ? 8.025 -13.909 -0.186 1.00 94.31 77 LEU A N 1
ATOM 589 C CA . LEU A 1 77 ? 8.947 -14.096 -1.311 1.00 94.31 77 LEU A CA 1
ATOM 590 C C . LEU A 1 77 ? 10.409 -13.896 -0.883 1.00 94.31 77 LEU A C 1
ATOM 592 O O . LEU A 1 77 ? 11.281 -14.669 -1.284 1.00 94.31 77 LEU A O 1
ATOM 596 N N . LEU A 1 78 ? 10.685 -12.873 -0.072 1.00 93.31 78 LEU A N 1
ATOM 597 C CA . LEU A 1 78 ? 12.031 -12.565 0.410 1.00 93.31 78 LEU A CA 1
ATOM 598 C C . LEU A 1 78 ? 12.547 -13.612 1.407 1.00 93.31 78 LEU A C 1
ATOM 600 O O . LEU A 1 78 ? 13.718 -13.991 1.317 1.00 93.31 78 LEU A O 1
ATOM 604 N N . GLU A 1 79 ? 11.692 -14.090 2.312 1.00 91.69 79 GLU A N 1
ATOM 605 C CA . GLU A 1 79 ? 11.977 -15.187 3.249 1.00 91.69 79 GLU A CA 1
ATOM 606 C C . GLU A 1 79 ? 12.169 -16.516 2.512 1.00 91.69 79 GLU A C 1
ATOM 608 O O . GLU A 1 79 ? 13.096 -17.262 2.818 1.00 91.69 79 GLU A O 1
ATOM 613 N N . GLY A 1 80 ? 11.393 -16.756 1.450 1.00 88.50 80 GLY A N 1
ATOM 614 C CA . GLY A 1 80 ? 11.558 -17.886 0.529 1.00 88.50 80 GLY A CA 1
ATOM 615 C C . GLY A 1 80 ? 12.836 -17.843 -0.323 1.00 88.50 80 GLY A C 1
ATOM 616 O O . GLY A 1 80 ? 13.010 -18.663 -1.223 1.00 88.50 80 GLY A O 1
ATOM 617 N N . GLY A 1 81 ? 13.736 -16.887 -0.073 1.00 87.69 81 GLY A N 1
ATOM 618 C CA . GLY A 1 81 ? 15.046 -16.791 -0.711 1.00 87.69 81 GLY A CA 1
ATOM 619 C C . GLY A 1 81 ? 15.070 -15.975 -2.002 1.00 87.69 81 GLY A C 1
ATOM 620 O O . GLY A 1 81 ? 16.150 -15.779 -2.571 1.00 87.69 81 GLY A O 1
ATOM 621 N N . ALA A 1 82 ? 13.937 -15.428 -2.458 1.00 90.56 82 ALA A N 1
ATOM 622 C CA . ALA A 1 82 ? 13.932 -14.600 -3.655 1.00 90.56 82 ALA A CA 1
ATOM 623 C C . ALA A 1 82 ? 14.803 -13.341 -3.458 1.00 90.56 82 ALA A C 1
ATOM 625 O O . ALA A 1 82 ? 14.838 -12.678 -2.412 1.00 90.56 82 ALA A O 1
ATOM 626 N N . GLY A 1 83 ? 15.572 -13.001 -4.492 1.00 90.06 83 GLY A N 1
ATOM 627 C CA . GLY A 1 83 ? 16.246 -11.708 -4.570 1.00 90.06 83 GLY A CA 1
ATOM 628 C C . GLY A 1 83 ? 15.247 -10.582 -4.872 1.00 90.06 83 GLY A C 1
ATOM 629 O O . GLY A 1 83 ? 14.157 -10.862 -5.369 1.00 90.06 83 GLY A O 1
ATOM 630 N N . PRO A 1 84 ? 15.617 -9.304 -4.659 1.00 90.69 84 PRO A N 1
ATOM 631 C CA . PRO A 1 84 ? 14.774 -8.162 -5.024 1.00 90.69 84 PRO A CA 1
ATOM 632 C C . PRO A 1 84 ? 14.280 -8.195 -6.481 1.00 90.69 84 PRO A C 1
ATOM 634 O O . PRO A 1 84 ? 13.111 -7.933 -6.734 1.00 90.69 84 PRO A O 1
ATOM 637 N N . GLU A 1 85 ? 15.135 -8.582 -7.433 1.00 92.69 85 GLU A N 1
ATOM 638 C CA . GLU A 1 85 ? 14.734 -8.728 -8.843 1.00 92.69 85 GLU A CA 1
ATOM 639 C C . GLU A 1 85 ? 13.770 -9.898 -9.059 1.00 92.69 85 GLU A C 1
ATOM 641 O O . GLU A 1 85 ? 12.772 -9.761 -9.762 1.00 92.69 85 GLU A O 1
ATOM 646 N N . GLY A 1 86 ? 14.025 -11.036 -8.405 1.00 91.88 86 GLY A N 1
ATOM 647 C CA . GLY A 1 86 ? 13.138 -12.198 -8.465 1.00 91.88 86 GLY A CA 1
ATOM 648 C C . GLY A 1 86 ? 11.746 -11.879 -7.920 1.00 91.88 86 GLY A C 1
ATOM 649 O O . GLY A 1 86 ? 10.752 -12.232 -8.546 1.00 91.88 86 GLY A O 1
ATOM 650 N N . CYS A 1 87 ? 11.670 -11.130 -6.815 1.00 93.69 87 CYS A N 1
ATOM 651 C CA . CYS A 1 87 ? 10.401 -10.651 -6.266 1.00 93.69 87 CYS A CA 1
ATOM 652 C C . CYS A 1 87 ? 9.637 -9.795 -7.280 1.00 93.69 87 CYS A C 1
ATOM 654 O O . CYS A 1 87 ? 8.453 -10.030 -7.495 1.00 93.69 87 CYS A O 1
ATOM 656 N N . LEU A 1 88 ? 10.301 -8.839 -7.942 1.00 93.31 88 LEU A N 1
ATOM 657 C CA . LEU A 1 88 ? 9.651 -7.995 -8.951 1.00 93.31 88 LEU A CA 1
ATOM 658 C C . LEU A 1 88 ? 9.109 -8.801 -10.127 1.00 93.31 88 LEU A C 1
ATOM 660 O O . LEU A 1 88 ? 7.993 -8.544 -10.569 1.00 93.31 88 LEU A O 1
ATOM 664 N N . VAL A 1 89 ? 9.883 -9.761 -10.636 1.00 94.81 89 VAL A N 1
ATOM 665 C CA . VAL A 1 89 ? 9.448 -10.621 -11.744 1.00 94.81 89 VAL A CA 1
ATOM 666 C C . VAL A 1 89 ? 8.219 -11.434 -11.341 1.00 94.81 89 VAL A C 1
ATOM 668 O O . VAL A 1 89 ? 7.238 -11.464 -12.079 1.00 94.81 89 VAL A O 1
ATOM 671 N N . ILE A 1 90 ? 8.237 -12.038 -10.150 1.00 94.81 90 ILE A N 1
ATOM 672 C CA . ILE A 1 90 ? 7.110 -12.827 -9.641 1.00 94.81 90 ILE A CA 1
ATOM 673 C C . ILE A 1 90 ? 5.863 -11.953 -9.478 1.00 94.81 90 ILE A C 1
ATOM 675 O O . ILE A 1 90 ? 4.793 -12.337 -9.947 1.00 94.81 90 ILE A O 1
ATOM 679 N N . LEU A 1 91 ? 5.998 -10.774 -8.863 1.00 93.94 91 LEU A N 1
ATOM 680 C CA . LEU A 1 91 ? 4.879 -9.856 -8.644 1.00 93.94 91 LEU A CA 1
ATOM 681 C C . LEU A 1 91 ? 4.305 -9.332 -9.969 1.00 93.94 91 LEU A C 1
ATOM 683 O O . LEU A 1 91 ? 3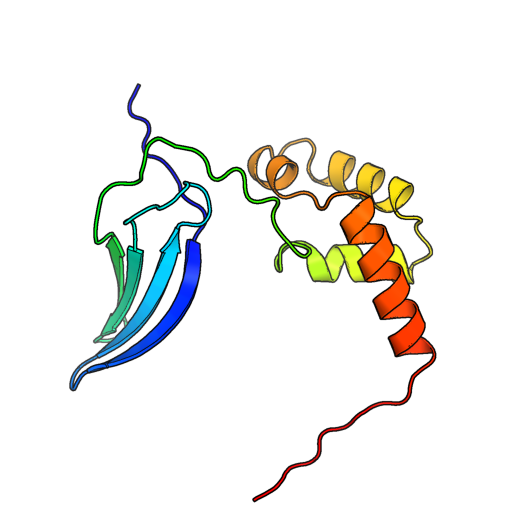.090 -9.321 -10.138 1.00 93.94 91 LEU A O 1
ATOM 687 N N . ARG A 1 92 ? 5.152 -8.959 -10.938 1.00 93.75 92 ARG A N 1
ATOM 688 C CA . ARG A 1 92 ? 4.695 -8.522 -12.271 1.00 93.75 92 ARG A CA 1
ATOM 689 C C . ARG A 1 92 ? 3.927 -9.613 -13.000 1.00 93.75 92 ARG A C 1
ATOM 691 O O . ARG A 1 92 ? 2.870 -9.332 -13.547 1.00 93.75 92 ARG A O 1
ATOM 698 N N . ASN A 1 93 ? 4.432 -10.844 -12.979 1.00 94.31 93 ASN A N 1
ATO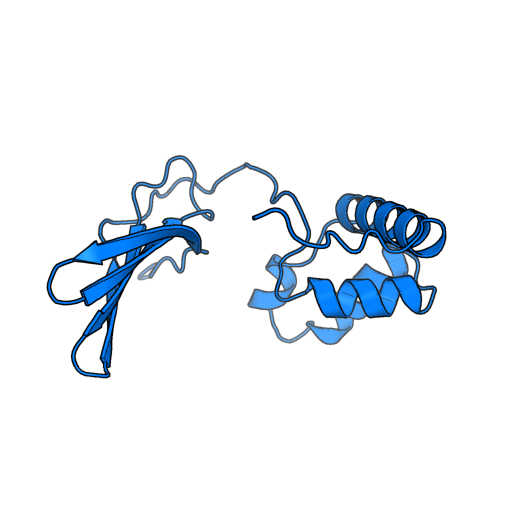M 699 C CA . ASN A 1 93 ? 3.752 -11.965 -13.622 1.00 94.31 93 ASN A CA 1
ATOM 700 C C . ASN A 1 93 ? 2.425 -12.291 -12.927 1.00 94.31 93 ASN A C 1
ATOM 702 O O . ASN A 1 93 ? 1.436 -12.571 -13.592 1.00 94.31 93 ASN A O 1
ATOM 706 N N . ARG A 1 94 ? 2.383 -12.224 -11.591 1.00 94.25 94 ARG A N 1
ATOM 707 C CA . ARG A 1 94 ? 1.169 -12.506 -10.813 1.00 94.25 94 ARG A CA 1
ATOM 708 C C . ARG A 1 94 ? 0.067 -11.473 -11.038 1.00 94.25 94 ARG A C 1
ATOM 710 O O . ARG A 1 94 ? -1.106 -11.831 -11.056 1.00 94.25 94 ARG A O 1
ATOM 717 N N . TYR A 1 95 ? 0.447 -10.208 -11.187 1.00 94.38 95 TYR A N 1
ATOM 718 C CA . TYR A 1 95 ? -0.473 -9.087 -11.365 1.00 94.38 95 TYR A CA 1
ATOM 719 C C . TYR A 1 95 ? -0.569 -8.617 -12.823 1.00 94.38 95 TYR A C 1
ATOM 721 O O . TYR A 1 95 ? -1.041 -7.510 -13.062 1.00 94.38 95 TYR A O 1
ATOM 729 N N . ALA A 1 96 ? -0.159 -9.439 -13.796 1.00 92.38 96 ALA A N 1
ATOM 730 C CA . ALA A 1 96 ? -0.122 -9.061 -15.212 1.00 92.38 96 ALA A CA 1
ATOM 731 C C . ALA A 1 96 ? -1.479 -8.548 -15.733 1.00 92.38 96 ALA A C 1
ATOM 733 O O . ALA A 1 96 ? -1.521 -7.567 -16.471 1.00 92.38 96 ALA A O 1
ATOM 734 N N . ASP A 1 97 ? -2.577 -9.149 -15.270 1.00 91.88 97 ASP A N 1
ATOM 735 C CA . ASP A 1 97 ? -3.945 -8.795 -15.674 1.00 91.88 97 ASP A CA 1
ATOM 736 C C . ASP A 1 97 ? -4.593 -7.713 -14.786 1.00 91.88 97 ASP A C 1
ATOM 738 O O . ASP A 1 97 ? -5.777 -7.411 -14.934 1.00 91.88 97 ASP A O 1
ATOM 742 N N . ARG A 1 98 ? -3.848 -7.152 -13.823 1.00 87.19 98 ARG A N 1
ATOM 743 C CA . ARG A 1 98 ? -4.347 -6.208 -12.809 1.00 87.19 98 ARG A CA 1
ATOM 744 C C . ARG A 1 98 ? -3.538 -4.908 -12.827 1.00 87.19 98 ARG A C 1
ATOM 746 O O . ARG A 1 98 ? -2.628 -4.745 -12.005 1.00 87.19 98 ARG A O 1
ATOM 753 N N . PRO A 1 99 ? -3.830 -3.972 -13.751 1.00 79.38 99 PRO A N 1
ATOM 754 C CA . PRO A 1 99 ? -3.058 -2.737 -13.903 1.00 79.38 99 PRO A CA 1
ATOM 755 C C . PRO A 1 99 ? -3.029 -1.885 -12.625 1.00 79.38 99 PRO A C 1
ATOM 757 O O . PRO A 1 99 ? -2.008 -1.274 -12.315 1.00 79.38 99 PRO A O 1
ATOM 760 N N . GLU A 1 100 ? -4.100 -1.911 -11.832 1.00 81.00 100 GLU A N 1
ATOM 761 C CA . GLU A 1 100 ? -4.196 -1.233 -10.538 1.00 81.00 100 GLU A CA 1
ATOM 762 C C . GLU A 1 100 ? -3.218 -1.784 -9.492 1.00 81.00 100 GLU A C 1
ATOM 764 O O . GLU A 1 100 ? -2.819 -1.072 -8.574 1.00 81.00 100 GLU A O 1
ATOM 769 N N . MET A 1 101 ? -2.817 -3.050 -9.620 1.00 83.25 101 MET A N 1
ATOM 770 C CA . MET A 1 101 ? -1.825 -3.680 -8.749 1.00 83.25 101 MET A CA 1
ATOM 771 C C . MET A 1 101 ? -0.402 -3.461 -9.266 1.00 83.25 101 MET A C 1
ATOM 773 O O . MET A 1 101 ? 0.519 -3.313 -8.461 1.00 83.25 101 MET A O 1
ATOM 777 N N . LEU A 1 102 ? -0.219 -3.382 -10.589 1.00 83.75 102 LEU A N 1
ATOM 778 C CA . LEU A 1 102 ? 1.077 -3.094 -11.213 1.00 83.75 102 LEU A CA 1
ATOM 779 C C . LEU A 1 102 ? 1.613 -1.707 -10.833 1.00 83.75 102 LEU A C 1
ATOM 781 O O . LEU A 1 102 ? 2.805 -1.572 -10.557 1.00 83.75 102 LEU A O 1
ATOM 785 N N . ASP A 1 103 ? 0.737 -0.704 -10.745 1.00 82.12 103 ASP A N 1
ATOM 786 C CA . ASP A 1 103 ? 1.101 0.654 -10.308 1.00 82.12 103 ASP A CA 1
ATOM 787 C C . ASP A 1 103 ? 1.540 0.710 -8.831 1.00 82.12 103 ASP A C 1
ATOM 789 O O . ASP A 1 103 ? 2.306 1.572 -8.400 1.00 82.12 103 ASP A O 1
ATOM 793 N N . ARG A 1 104 ? 1.097 -0.263 -8.030 1.00 83.12 104 ARG A N 1
ATOM 794 C CA . ARG A 1 104 ? 1.386 -0.335 -6.592 1.00 83.12 104 ARG A CA 1
ATOM 795 C C . ARG A 1 104 ? 2.662 -1.105 -6.272 1.00 83.12 104 ARG A C 1
ATOM 797 O O . ARG A 1 104 ? 3.024 -1.188 -5.096 1.00 83.12 104 ARG A O 1
ATOM 804 N N . LEU A 1 105 ? 3.333 -1.674 -7.275 1.00 88.56 105 LEU A N 1
ATOM 805 C CA . LEU A 1 105 ? 4.499 -2.519 -7.054 1.00 88.56 105 LEU A CA 1
ATOM 806 C C . LEU A 1 105 ? 5.631 -1.752 -6.356 1.00 88.56 105 LEU A C 1
ATOM 808 O O . LEU A 1 105 ? 5.941 -0.614 -6.718 1.00 88.56 105 LEU A O 1
ATOM 812 N N . PRO A 1 106 ? 6.297 -2.374 -5.367 1.00 88.75 106 PRO A N 1
ATOM 813 C CA . PRO A 1 106 ? 7.430 -1.749 -4.709 1.00 88.75 106 PRO A CA 1
ATOM 814 C C . PRO A 1 106 ? 8.588 -1.570 -5.691 1.00 88.75 106 PRO A C 1
ATOM 816 O O . PRO A 1 106 ? 8.788 -2.368 -6.604 1.00 88.75 106 PRO A O 1
ATOM 819 N N . SER A 1 107 ? 9.419 -0.554 -5.470 1.00 88.69 107 SER A N 1
ATOM 820 C CA . SER A 1 107 ? 10.673 -0.427 -6.211 1.00 88.69 107 SER A CA 1
ATOM 821 C C . SER A 1 107 ? 11.712 -1.448 -5.733 1.00 88.69 107 SER A C 1
ATOM 823 O O . SER A 1 107 ? 11.684 -1.933 -4.596 1.00 88.69 107 SER A O 1
ATOM 825 N N . ARG A 1 108 ? 12.723 -1.709 -6.570 1.00 89.75 108 ARG A N 1
ATOM 826 C CA . ARG A 1 108 ? 13.886 -2.536 -6.206 1.00 89.75 108 ARG A CA 1
ATOM 827 C C . ARG A 1 108 ? 14.553 -2.070 -4.905 1.00 89.75 108 ARG A C 1
ATOM 829 O O . ARG A 1 108 ? 14.959 -2.895 -4.087 1.00 89.75 108 ARG A O 1
ATOM 836 N N . GLY A 1 109 ? 14.681 -0.754 -4.716 1.00 85.44 109 GLY A N 1
ATOM 837 C CA . GLY A 1 109 ? 15.282 -0.171 -3.515 1.00 85.44 109 GLY A CA 1
ATOM 838 C C . GLY A 1 109 ? 14.498 -0.528 -2.254 1.00 85.44 109 GLY A C 1
ATOM 839 O O . GLY A 1 109 ? 15.088 -0.945 -1.261 1.00 85.44 109 GLY A O 1
ATOM 840 N N . MET A 1 110 ? 13.167 -0.466 -2.327 1.00 88.94 110 MET A N 1
ATOM 841 C CA . MET A 1 110 ? 12.274 -0.808 -1.215 1.00 88.94 110 MET A CA 1
ATOM 842 C C . MET A 1 110 ? 12.375 -2.289 -0.846 1.00 88.94 110 MET A C 1
ATOM 844 O O . MET A 1 110 ? 12.472 -2.618 0.333 1.00 88.94 110 MET A O 1
ATOM 848 N N . LEU A 1 111 ? 12.454 -3.173 -1.844 1.00 92.44 111 LEU A N 1
ATOM 849 C CA . LEU A 1 111 ? 12.667 -4.608 -1.639 1.00 92.44 111 LEU A CA 1
ATOM 850 C C . LEU A 1 111 ? 14.031 -4.911 -1.007 1.00 92.44 111 LEU A C 1
ATOM 852 O O . LEU A 1 111 ? 14.129 -5.751 -0.115 1.00 92.44 111 LEU A O 1
ATOM 856 N N . LYS A 1 112 ? 15.091 -4.204 -1.421 1.00 90.31 112 LYS A N 1
ATOM 857 C CA . LYS A 1 112 ? 16.424 -4.332 -0.810 1.00 90.31 112 LYS A CA 1
ATOM 858 C C . LYS A 1 112 ? 16.400 -3.915 0.662 1.00 90.31 112 LYS A C 1
ATOM 860 O O . LYS A 1 112 ? 16.916 -4.650 1.502 1.00 90.31 112 LYS A O 1
ATOM 865 N N . SER A 1 113 ? 15.787 -2.773 0.971 1.00 89.25 113 SER A N 1
ATOM 866 C CA . SER A 1 113 ? 15.637 -2.291 2.347 1.00 89.25 113 SER A CA 1
ATOM 867 C C . SER A 1 113 ? 14.798 -3.250 3.192 1.00 89.25 113 SER A C 1
ATOM 869 O O . SER A 1 113 ? 15.189 -3.577 4.312 1.00 89.25 113 SER A O 1
ATOM 871 N N . ARG A 1 114 ? 13.691 -3.775 2.645 1.00 91.88 114 ARG A N 1
ATOM 872 C CA . ARG A 1 114 ? 12.840 -4.752 3.337 1.00 91.88 114 ARG A CA 1
ATOM 873 C C . ARG A 1 114 ? 13.581 -6.055 3.621 1.00 91.88 114 ARG A C 1
ATOM 875 O O . ARG A 1 114 ? 13.543 -6.530 4.748 1.00 91.88 114 ARG A O 1
ATOM 882 N N . LYS A 1 115 ? 14.347 -6.576 2.656 1.00 90.75 115 LYS A N 1
ATOM 883 C CA . LYS A 1 115 ? 15.189 -7.766 2.855 1.00 90.75 115 LYS A CA 1
ATOM 884 C C . LYS A 1 115 ? 16.183 -7.573 3.999 1.00 90.75 115 LYS A C 1
ATOM 886 O O . LYS A 1 115 ? 16.314 -8.443 4.850 1.00 90.75 115 LYS A O 1
ATOM 891 N N . GLN A 1 116 ? 16.859 -6.423 4.043 1.00 89.19 116 GLN A N 1
ATOM 892 C CA . GLN A 1 116 ? 17.785 -6.101 5.133 1.00 89.19 116 GLN A CA 1
ATOM 893 C C . GLN A 1 116 ? 17.080 -6.033 6.491 1.00 89.19 116 GLN A C 1
ATOM 895 O O . GLN A 1 116 ? 17.644 -6.491 7.482 1.00 89.19 116 GLN A O 1
ATOM 900 N N . PHE A 1 117 ? 15.867 -5.478 6.538 1.00 88.81 117 PHE A N 1
ATOM 901 C CA . PHE A 1 117 ? 15.044 -5.458 7.745 1.00 88.81 117 PHE A CA 1
ATOM 902 C C . PHE A 1 117 ? 14.697 -6.878 8.218 1.00 88.81 117 PHE A C 1
ATOM 904 O O . PHE A 1 117 ? 14.991 -7.208 9.363 1.00 88.81 117 PHE A O 1
ATOM 911 N N . LEU A 1 118 ? 14.190 -7.741 7.329 1.00 87.75 118 LEU A N 1
ATOM 912 C CA . LEU A 1 118 ? 13.846 -9.132 7.656 1.00 87.75 118 LEU A CA 1
ATOM 913 C C . LEU A 1 118 ? 15.068 -9.932 8.129 1.00 87.75 118 LEU A C 1
ATOM 915 O O . LEU A 1 118 ? 15.003 -10.622 9.136 1.00 87.75 118 LEU A O 1
ATOM 919 N N . THR A 1 119 ? 16.230 -9.772 7.483 1.00 85.31 119 THR A N 1
ATOM 920 C CA . THR A 1 119 ? 17.475 -10.430 7.930 1.00 85.31 119 THR A CA 1
ATOM 921 C C . THR A 1 119 ? 17.923 -9.962 9.318 1.00 85.31 119 THR A C 1
ATOM 923 O O . THR A 1 119 ? 18.516 -10.732 10.069 1.00 85.31 119 THR A O 1
ATOM 926 N N . ARG A 1 120 ? 17.678 -8.695 9.678 1.00 79.25 120 ARG A N 1
ATOM 927 C CA . ARG A 1 120 ? 17.969 -8.185 11.028 1.00 79.25 120 ARG A CA 1
ATOM 928 C C . ARG A 1 120 ? 16.979 -8.713 12.060 1.00 79.25 120 ARG A C 1
ATOM 930 O O . ARG A 1 120 ? 17.397 -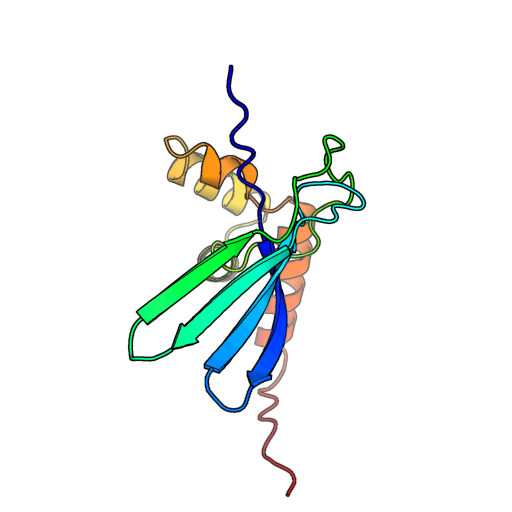8.951 13.182 1.00 79.25 120 ARG A O 1
ATOM 937 N N . GLN A 1 121 ? 15.716 -8.885 11.680 1.00 74.00 121 GLN A N 1
ATOM 938 C CA . GLN A 1 121 ? 14.679 -9.460 12.532 1.00 74.00 121 GLN A CA 1
ATOM 939 C C . GLN A 1 121 ? 14.936 -10.951 12.797 1.00 74.00 121 GLN A C 1
ATOM 941 O O . GLN A 1 121 ? 14.866 -11.383 13.938 1.00 74.00 121 GLN A O 1
ATOM 946 N N . ASP A 1 122 ? 15.336 -11.713 11.780 1.00 64.38 122 ASP A N 1
ATOM 947 C CA . ASP A 1 122 ? 15.727 -13.123 11.922 1.00 64.38 122 ASP A CA 1
ATOM 948 C C . ASP A 1 122 ? 16.983 -13.296 12.804 1.00 64.38 122 ASP A C 1
ATOM 950 O O . ASP A 1 122 ? 17.083 -14.202 13.626 1.00 64.38 122 ASP A O 1
ATOM 954 N N . ARG A 1 123 ? 17.934 -12.354 12.710 1.00 59.00 123 ARG A N 1
ATOM 955 C CA . ARG A 1 123 ? 19.149 -12.315 13.549 1.00 59.00 123 ARG A CA 1
ATOM 956 C C . ARG A 1 123 ? 18.955 -11.646 14.914 1.00 59.00 123 ARG A C 1
ATOM 958 O O . ARG A 1 123 ? 19.895 -11.617 15.707 1.00 59.00 123 ARG A O 1
ATOM 965 N N . GLY A 1 124 ? 17.785 -11.068 15.168 1.00 47.66 124 GLY A N 1
ATOM 966 C CA . GLY A 1 124 ? 17.514 -10.171 16.281 1.00 47.66 124 GLY A CA 1
ATOM 967 C C . GLY A 1 124 ? 16.254 -10.587 17.022 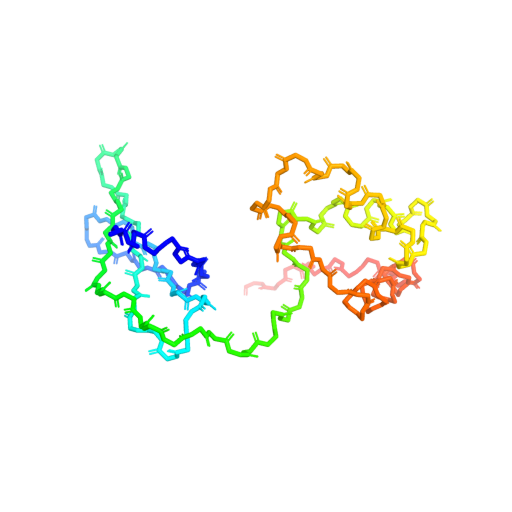1.00 47.66 124 GLY A C 1
ATOM 968 O O . GLY A 1 124 ? 15.158 -10.189 16.654 1.00 47.66 124 GLY A O 1
ATOM 969 N N . THR A 1 125 ? 16.464 -11.369 18.078 1.00 45.81 125 THR A N 1
ATOM 970 C CA . THR A 1 125 ? 15.693 -11.450 19.325 1.00 45.81 125 THR A CA 1
ATOM 971 C C . THR A 1 125 ? 14.335 -10.743 19.332 1.00 45.81 125 THR A C 1
ATOM 973 O O . THR A 1 125 ? 14.248 -9.520 19.237 1.00 45.81 125 THR A O 1
ATOM 976 N N . VAL A 1 126 ? 13.286 -11.533 19.576 1.00 37.09 126 VAL A N 1
ATOM 977 C CA . VAL A 1 126 ? 11.934 -11.098 19.938 1.00 37.09 126 VAL A CA 1
ATOM 978 C C . VAL A 1 126 ? 11.997 -9.958 20.965 1.00 37.09 126 VAL A C 1
ATOM 980 O O . VAL A 1 126 ? 12.196 -10.197 22.155 1.00 37.09 126 VAL A O 1
ATOM 983 N N . PHE A 1 127 ? 11.787 -8.713 20.538 1.00 36.34 127 PHE A N 1
ATOM 984 C CA . PHE A 1 127 ? 11.361 -7.667 21.461 1.00 36.34 127 PHE A CA 1
ATOM 985 C C . PHE A 1 127 ? 9.861 -7.844 21.670 1.00 36.34 127 PHE A C 1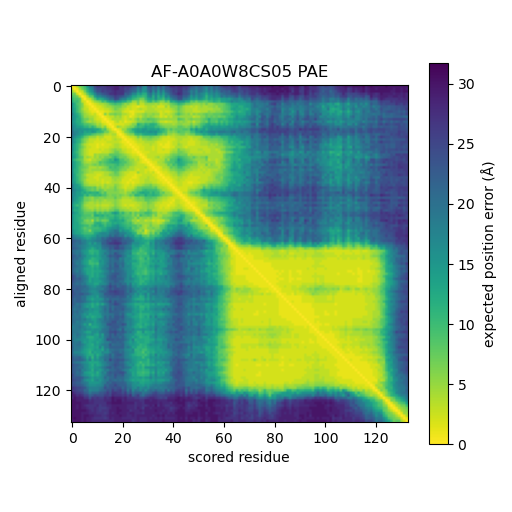
ATOM 987 O O . PHE A 1 127 ? 9.033 -7.223 21.004 1.00 36.34 127 PHE A O 1
ATOM 994 N N . VAL A 1 128 ? 9.518 -8.736 22.604 1.00 34.00 128 VAL A N 1
ATOM 995 C CA . VAL A 1 128 ? 8.236 -8.655 23.298 1.00 34.00 128 VAL A CA 1
ATOM 996 C C . VAL A 1 128 ? 8.288 -7.331 24.050 1.00 34.00 128 VAL A C 1
ATOM 998 O O . VAL A 1 128 ? 8.938 -7.226 25.089 1.00 34.00 128 VAL A O 1
ATOM 1001 N N . LEU A 1 129 ? 7.649 -6.292 23.516 1.00 33.31 129 LEU A N 1
ATOM 1002 C CA . LEU A 1 129 ? 7.292 -5.144 24.337 1.00 33.31 129 LEU A CA 1
ATOM 1003 C C . LEU A 1 129 ? 6.126 -5.583 25.222 1.00 33.31 129 LEU A C 1
ATOM 1005 O O . LEU A 1 129 ? 4.956 -5.355 24.924 1.00 33.31 129 LEU A O 1
ATOM 1009 N N . SER A 1 130 ? 6.481 -6.286 26.297 1.00 32.75 130 SER A N 1
ATOM 1010 C CA . SER A 1 130 ? 5.650 -6.397 27.483 1.00 32.75 130 SER A CA 1
ATOM 1011 C C . SER A 1 130 ? 5.414 -4.990 28.040 1.00 32.75 130 SER A C 1
ATOM 1013 O O . SER A 1 130 ? 6.344 -4.196 28.155 1.00 32.75 130 SER A O 1
ATOM 1015 N N . GLN A 1 131 ? 4.137 -4.734 28.316 1.00 37.00 131 GLN A N 1
ATOM 1016 C CA . GLN A 1 131 ? 3.495 -3.629 29.038 1.00 37.00 131 GLN A CA 1
ATOM 1017 C C . GLN A 1 131 ? 4.392 -2.717 29.886 1.00 37.00 131 GLN A C 1
ATOM 1019 O O . GLN A 1 131 ? 5.230 -3.201 30.640 1.00 37.00 131 GLN A O 1
ATOM 1024 N N . PHE A 1 132 ? 4.031 -1.431 29.940 1.00 34.56 132 PHE A N 1
ATOM 1025 C CA . PHE A 1 132 ? 4.030 -0.711 31.212 1.00 34.56 132 PHE A CA 1
ATOM 1026 C C . PHE A 1 132 ? 2.714 0.062 31.401 1.00 34.56 132 PHE A C 1
ATOM 1028 O O . PHE A 1 132 ? 2.295 0.803 30.514 1.00 34.56 132 PHE A O 1
ATOM 1035 N N . VAL A 1 133 ? 2.109 -0.270 32.549 1.00 43.97 133 VAL A N 1
ATOM 1036 C CA . VAL A 1 133 ? 1.047 0.324 33.390 1.00 43.97 133 VAL A CA 1
ATOM 1037 C C . VAL A 1 133 ? 0.411 1.632 32.932 1.00 43.97 133 VAL A C 1
ATOM 1039 O O . VAL A 1 133 ? 1.145 2.632 32.784 1.00 43.97 133 VAL A O 1
#